Protein AF-A0A1B6D079-F1 (afdb_monomer_lite)

Sequence (112 aa):
MYYFIGPDEEYPTNCVYFLRPLVAARLFKTLVGSEKVSAQNIAINIFQKVPDERYSDVTISTELYGNYNSLEGFLKENMCWSLLLVIAFRELILLNNPKALAIVSQRSIKKV

pLDDT: mean 86.1, std 16.68, range [35.56, 97.25]

Structure (mmCIF, N/CA/C/O backbone):
data_AF-A0A1B6D079-F1
#
_entry.id   AF-A0A1B6D079-F1
#
loop_
_atom_site.group_PDB
_atom_site.id
_atom_site.type_symbol
_atom_site.label_atom_id
_atom_site.label_alt_id
_atom_site.label_comp_id
_atom_site.label_asym_id
_atom_site.label_entity_id
_atom_site.label_seq_id
_atom_site.pdbx_PDB_ins_code
_atom_site.Cartn_x
_atom_site.Cartn_y
_atom_site.Cartn_z
_atom_site.occupancy
_atom_site.B_iso_or_equiv
_atom_site.auth_seq_id
_atom_site.auth_comp_id
_atom_site.auth_asym_id
_atom_site.auth_atom_id
_atom_site.pdbx_PDB_model_num
ATOM 1 N N . MET A 1 1 ? -0.799 -15.190 -36.569 1.00 35.56 1 MET A N 1
ATOM 2 C CA . MET A 1 1 ? -0.942 -16.448 -35.810 1.00 35.56 1 MET A CA 1
ATOM 3 C C . MET A 1 1 ? -2.313 -16.389 -35.159 1.00 35.56 1 MET A C 1
ATOM 5 O O . MET A 1 1 ? -2.487 -15.613 -34.232 1.00 35.56 1 MET A O 1
ATOM 9 N N . TYR A 1 2 ? -3.308 -17.051 -35.749 1.00 37.53 2 TYR A N 1
ATOM 10 C CA . TYR A 1 2 ? -4.675 -17.078 -35.225 1.00 37.53 2 TYR A CA 1
ATOM 11 C C . TYR A 1 2 ? -4.828 -18.377 -34.438 1.00 37.53 2 TYR A C 1
ATOM 13 O O . TYR A 1 2 ? -4.636 -19.449 -35.008 1.00 37.53 2 TYR A O 1
ATOM 21 N N . TYR A 1 3 ? -5.094 -18.280 -33.138 1.00 42.12 3 TYR A N 1
ATOM 22 C CA . TYR A 1 3 ? -5.405 -19.450 -32.325 1.00 42.12 3 TYR A CA 1
ATOM 23 C C . TYR A 1 3 ? -6.866 -19.834 -32.564 1.00 42.12 3 TYR A C 1
ATOM 25 O O . TYR A 1 3 ? -7.761 -18.998 -32.448 1.00 42.12 3 TYR A O 1
ATOM 33 N N . PHE A 1 4 ? -7.082 -21.092 -32.949 1.00 46.16 4 PHE A N 1
ATOM 34 C CA . PHE A 1 4 ? -8.396 -21.723 -32.930 1.00 46.16 4 PHE A CA 1
ATOM 35 C C . PHE A 1 4 ? -8.763 -21.964 -31.468 1.00 46.16 4 PHE A C 1
ATOM 37 O O . PHE A 1 4 ? -8.052 -22.683 -30.768 1.00 46.16 4 PHE A O 1
ATOM 44 N N . ILE A 1 5 ? -9.848 -21.341 -31.029 1.00 53.38 5 ILE A N 1
ATOM 45 C CA . ILE A 1 5 ? -10.404 -21.490 -29.690 1.00 53.38 5 ILE A CA 1
ATOM 46 C C . ILE A 1 5 ? -11.589 -22.455 -29.801 1.00 53.38 5 ILE A C 1
ATOM 48 O O . ILE A 1 5 ? -12.461 -22.269 -30.654 1.00 53.38 5 ILE A O 1
ATOM 52 N N . GLY A 1 6 ? -11.572 -23.531 -29.009 1.00 48.62 6 GLY A N 1
ATOM 53 C CA . GLY A 1 6 ? -12.665 -24.504 -28.943 1.00 48.62 6 GLY A CA 1
ATOM 54 C C . GLY A 1 6 ? -13.967 -23.872 -28.423 1.00 48.62 6 GLY A C 1
ATOM 55 O O . GLY A 1 6 ? -13.929 -22.793 -27.837 1.00 48.62 6 GLY A O 1
ATOM 56 N N . PRO A 1 7 ? -15.126 -24.525 -28.614 1.00 58.38 7 PRO A N 1
ATOM 57 C CA . PRO A 1 7 ? -16.442 -23.936 -28.341 1.00 58.38 7 PRO A CA 1
ATOM 58 C C . PRO A 1 7 ? -16.747 -23.639 -26.857 1.00 58.38 7 PRO A C 1
ATOM 60 O O . PRO A 1 7 ? -17.803 -23.076 -26.585 1.00 58.38 7 PRO A O 1
ATOM 63 N N . ASP A 1 8 ? -15.834 -23.955 -25.929 1.00 59.09 8 ASP A N 1
ATOM 64 C CA . ASP A 1 8 ? -16.041 -23.878 -24.473 1.00 59.09 8 ASP A CA 1
ATOM 65 C C . ASP A 1 8 ? -15.058 -22.947 -23.725 1.00 59.09 8 ASP A C 1
ATOM 67 O O . ASP A 1 8 ? -15.032 -22.944 -22.494 1.00 59.09 8 ASP A O 1
ATOM 71 N N . GLU A 1 9 ? -14.234 -22.145 -24.410 1.00 53.94 9 GLU A N 1
ATOM 72 C CA . GLU A 1 9 ? -13.411 -21.137 -23.718 1.00 53.94 9 GLU A CA 1
ATOM 73 C C . GLU A 1 9 ? -14.219 -19.847 -23.506 1.00 53.94 9 GLU A C 1
ATOM 75 O O . GLU A 1 9 ? -14.377 -19.026 -24.413 1.00 53.94 9 GLU A O 1
ATOM 80 N N . GLU A 1 10 ? -14.725 -19.653 -22.283 1.00 61.72 10 GLU A N 1
ATOM 81 C CA . GLU A 1 10 ? -15.150 -18.336 -21.803 1.00 61.72 10 GLU A CA 1
ATOM 82 C C . GLU A 1 10 ? -14.009 -17.339 -22.045 1.00 61.72 10 GLU A C 1
ATOM 84 O O . GLU A 1 10 ? -12.910 -17.484 -21.501 1.00 61.72 10 GLU A O 1
ATOM 89 N N . TYR A 1 11 ? -14.256 -16.316 -22.870 1.00 58.78 11 TYR A N 1
ATOM 90 C CA . TYR A 1 11 ? -13.336 -15.191 -23.003 1.00 58.78 11 TYR A CA 1
ATOM 91 C C . TYR A 1 11 ? -12.968 -14.695 -21.601 1.00 58.78 11 TYR A C 1
ATOM 93 O O . TYR A 1 11 ? -13.884 -14.448 -20.813 1.00 58.78 11 TYR A O 1
ATOM 101 N N . PRO A 1 12 ? -11.678 -14.497 -21.272 1.00 60.69 12 PRO A N 1
ATOM 102 C CA . PRO A 1 12 ? -11.318 -13.914 -19.993 1.00 60.69 12 PRO A CA 1
ATOM 103 C C . PRO A 1 12 ? -11.974 -12.537 -19.902 1.00 60.69 12 PRO A C 1
ATOM 105 O O . PRO A 1 12 ? -11.606 -11.594 -20.608 1.00 60.69 12 PRO A O 1
ATOM 108 N N . THR A 1 13 ? -12.998 -12.434 -19.061 1.00 72.88 13 THR A N 1
ATOM 109 C CA . THR A 1 13 ? -13.712 -11.190 -18.822 1.00 72.88 13 THR A CA 1
ATOM 110 C C . THR A 1 13 ? -12.715 -10.233 -18.188 1.00 72.88 13 THR A C 1
ATOM 112 O O . THR A 1 13 ? -12.264 -10.443 -17.062 1.00 72.88 13 THR A O 1
ATOM 115 N N . ASN A 1 14 ? -12.302 -9.201 -18.924 1.00 74.19 14 ASN A N 1
ATOM 116 C CA . ASN A 1 14 ? -11.373 -8.208 -18.399 1.00 74.19 14 ASN A CA 1
ATOM 117 C C . ASN A 1 14 ? -11.999 -7.523 -17.174 1.00 74.19 14 ASN A C 1
ATOM 119 O O . ASN A 1 14 ? -12.956 -6.758 -17.292 1.00 74.19 14 ASN A O 1
ATOM 123 N N . CYS A 1 15 ? -11.444 -7.789 -15.994 1.00 80.88 15 CYS A N 1
ATOM 124 C CA . CYS A 1 15 ? -11.928 -7.261 -14.724 1.00 80.88 15 CYS A CA 1
ATOM 125 C C . CYS A 1 15 ? -11.223 -5.942 -14.377 1.00 80.88 15 CYS A C 1
ATOM 127 O O . CYS A 1 15 ? -10.213 -5.927 -13.672 1.00 80.88 15 CYS A O 1
ATOM 129 N N . VAL A 1 16 ? -11.754 -4.823 -14.875 1.00 86.31 16 VAL A N 1
ATOM 130 C CA . VAL A 1 16 ? -11.263 -3.478 -14.535 1.00 86.31 16 VAL A CA 1
ATOM 131 C C . VAL A 1 16 ? -12.092 -2.899 -13.392 1.00 86.31 16 VAL A C 1
ATOM 133 O O . VAL A 1 16 ? -13.300 -2.712 -13.523 1.00 86.31 16 VAL A O 1
ATOM 136 N N . TYR A 1 17 ? -11.432 -2.572 -12.279 1.00 86.94 17 TYR A N 1
ATOM 137 C CA . TYR A 1 17 ? -12.076 -1.996 -11.100 1.00 86.94 17 TYR A CA 1
ATOM 138 C C . TYR A 1 17 ? -11.574 -0.585 -10.813 1.00 86.94 17 TYR A C 1
ATOM 140 O O . TYR A 1 17 ? -10.375 -0.312 -10.844 1.00 86.94 17 TYR A O 1
ATOM 148 N N . PHE A 1 18 ? -12.503 0.296 -10.443 1.00 89.38 18 PHE A N 1
ATOM 149 C CA . PHE A 1 18 ? -12.196 1.644 -9.981 1.00 89.38 18 PHE A CA 1
ATOM 150 C C . PHE A 1 18 ? -12.450 1.745 -8.483 1.00 89.38 18 PHE A C 1
ATOM 152 O O . PHE A 1 18 ? -13.580 1.625 -8.008 1.00 89.38 18 PHE A O 1
ATOM 159 N N . LEU A 1 19 ? -11.389 2.005 -7.728 1.00 89.81 19 LEU A N 1
ATOM 160 C CA . LEU A 1 19 ? -11.515 2.356 -6.323 1.00 89.81 19 LEU A CA 1
ATOM 161 C C . LEU A 1 19 ? -11.913 3.826 -6.167 1.00 89.81 19 LEU A C 1
ATOM 163 O O . LEU A 1 19 ? -11.529 4.684 -6.964 1.00 89.81 19 LEU A O 1
ATOM 167 N N . ARG A 1 20 ? -12.670 4.132 -5.103 1.00 89.88 20 ARG A N 1
ATOM 168 C CA . ARG A 1 20 ? -13.060 5.515 -4.796 1.00 89.88 20 ARG A CA 1
ATOM 169 C C . ARG A 1 20 ? -11.820 6.412 -4.675 1.00 89.88 20 ARG A C 1
ATOM 171 O O . ARG A 1 20 ? -10.825 5.988 -4.075 1.00 89.88 20 ARG A O 1
ATOM 178 N N . PRO A 1 21 ? -11.890 7.674 -5.141 1.00 88.12 21 PRO A N 1
ATOM 179 C CA . PRO A 1 21 ? -10.789 8.614 -4.990 1.00 88.12 21 PRO A CA 1
ATOM 180 C C . PRO A 1 21 ? -10.314 8.705 -3.538 1.00 88.12 21 PRO A C 1
ATOM 182 O O . PRO A 1 21 ? -11.122 8.727 -2.604 1.00 88.12 21 PRO A O 1
ATOM 185 N N . LEU A 1 22 ? -8.993 8.773 -3.359 1.00 92.44 22 LEU A N 1
ATOM 186 C CA . LEU A 1 22 ? -8.320 8.927 -2.064 1.00 92.44 22 LEU A CA 1
ATOM 187 C C . LEU A 1 22 ? -8.543 7.776 -1.067 1.00 92.44 22 LEU A C 1
ATOM 189 O O . LEU A 1 22 ? -8.120 7.903 0.078 1.00 92.44 22 LEU A O 1
ATOM 193 N N . VAL A 1 23 ? -9.170 6.653 -1.446 1.00 94.69 23 VAL A N 1
ATOM 194 C CA . VAL A 1 23 ? -9.436 5.565 -0.486 1.00 94.69 23 VAL A CA 1
ATOM 195 C C . VAL A 1 23 ? -8.149 4.976 0.089 1.00 94.69 23 VAL A C 1
ATOM 197 O O . VAL A 1 23 ? -8.050 4.822 1.303 1.00 94.69 23 VAL A O 1
ATOM 200 N N . ALA A 1 24 ? -7.133 4.756 -0.752 1.00 96.12 24 ALA A N 1
ATOM 201 C CA . ALA A 1 24 ? -5.816 4.319 -0.299 1.00 96.12 24 ALA A CA 1
ATOM 202 C C . ALA A 1 24 ? -5.190 5.370 0.631 1.00 96.12 24 ALA A C 1
ATOM 204 O O . ALA A 1 24 ? -4.727 5.038 1.716 1.00 96.12 24 ALA A O 1
ATOM 205 N N . ALA A 1 25 ? -5.274 6.655 0.270 1.00 96.25 25 ALA A N 1
ATOM 206 C CA . ALA A 1 25 ? -4.744 7.733 1.104 1.00 96.25 25 ALA A CA 1
ATOM 207 C C . ALA A 1 25 ? -5.409 7.782 2.492 1.00 96.25 25 ALA A C 1
ATOM 209 O O . ALA A 1 25 ? -4.741 7.971 3.503 1.00 96.25 25 ALA A O 1
ATOM 210 N N . ARG A 1 26 ? -6.727 7.561 2.558 1.00 95.12 26 ARG A N 1
ATOM 211 C CA . ARG A 1 26 ? -7.474 7.491 3.822 1.00 95.12 26 ARG A CA 1
ATOM 212 C C . ARG A 1 26 ? -7.086 6.274 4.646 1.00 95.12 26 ARG A C 1
ATOM 214 O O . ARG A 1 26 ? -6.798 6.430 5.828 1.00 95.12 26 ARG A O 1
ATOM 221 N N . LEU A 1 27 ? -7.040 5.093 4.026 1.00 96.44 27 LEU A N 1
ATOM 222 C CA . LEU A 1 27 ? -6.639 3.858 4.700 1.00 96.44 27 LEU A CA 1
ATOM 223 C C . LEU A 1 27 ? -5.261 4.032 5.346 1.00 96.44 27 LEU A C 1
ATOM 225 O O . LEU A 1 27 ? -5.092 3.791 6.539 1.00 96.44 27 LEU A O 1
ATOM 229 N N . PHE A 1 28 ? -4.299 4.552 4.586 1.00 96.62 28 PHE A N 1
ATOM 230 C CA . PHE A 1 28 ? -2.929 4.732 5.050 1.00 96.62 28 PHE A CA 1
ATOM 231 C C . PHE A 1 28 ? -2.671 6.044 5.803 1.00 96.62 28 PHE A C 1
ATOM 233 O O . PHE A 1 28 ? -1.536 6.294 6.209 1.00 96.62 28 PHE A O 1
ATOM 240 N N . LYS A 1 29 ? -3.713 6.836 6.084 1.00 94.56 29 LYS A N 1
ATOM 241 C CA . LYS A 1 29 ? -3.625 8.116 6.808 1.00 94.56 29 LYS A CA 1
ATOM 242 C C . LYS A 1 29 ? -2.606 9.092 6.189 1.00 94.56 29 LYS A C 1
ATOM 244 O O . LYS A 1 29 ? -1.946 9.838 6.901 1.00 94.56 29 LYS A O 1
ATOM 249 N N . THR A 1 30 ? -2.506 9.105 4.859 1.00 95.38 30 THR A N 1
ATOM 250 C CA . THR A 1 30 ? -1.664 10.023 4.064 1.00 95.38 30 THR A CA 1
ATOM 251 C C . THR A 1 30 ? -2.460 11.150 3.419 1.00 95.38 30 THR A C 1
ATOM 253 O O . THR A 1 30 ? -2.057 11.713 2.402 1.00 95.38 30 THR A O 1
ATOM 256 N N . LEU A 1 31 ? -3.615 11.475 3.991 1.00 93.56 31 LEU A N 1
ATOM 257 C CA . LEU A 1 31 ? -4.443 12.578 3.535 1.00 93.56 31 LEU A CA 1
ATOM 258 C C . LEU A 1 31 ? -4.376 13.721 4.552 1.00 93.56 31 LEU A C 1
ATOM 260 O O . LEU A 1 31 ? -4.760 13.538 5.706 1.00 93.56 31 LEU A O 1
ATOM 264 N N . VAL A 1 32 ? -3.915 14.892 4.116 1.00 91.50 32 VAL A N 1
ATOM 265 C CA . VAL A 1 32 ? -3.899 16.129 4.908 1.00 91.50 32 VAL A CA 1
ATOM 266 C C . VAL A 1 32 ? -4.843 17.121 4.236 1.00 91.50 32 VAL A C 1
ATOM 268 O O . VAL A 1 32 ? -4.555 17.652 3.167 1.00 91.50 32 VAL A O 1
ATOM 271 N N . GLY A 1 33 ? -6.019 17.332 4.833 1.00 89.31 33 GLY A N 1
ATOM 272 C CA . GLY A 1 33 ? -7.100 18.067 4.173 1.00 89.31 33 GLY A CA 1
ATOM 273 C C . GLY A 1 33 ? -7.578 17.331 2.917 1.00 89.31 33 GLY A C 1
ATOM 274 O O . GLY A 1 33 ? -8.122 16.229 3.010 1.00 89.31 33 GLY A O 1
ATOM 275 N N . SER A 1 34 ? -7.377 17.941 1.748 1.00 87.75 34 SER A N 1
ATOM 276 C CA . SER A 1 34 ? -7.629 17.341 0.430 1.00 87.75 34 SER A CA 1
ATOM 277 C C . SER A 1 34 ? -6.378 16.771 -0.242 1.00 87.75 34 SER A C 1
ATOM 279 O O . SER A 1 34 ? -6.501 16.126 -1.283 1.00 87.75 34 SER A O 1
ATOM 281 N N . GLU A 1 35 ? -5.198 16.976 0.344 1.00 91.69 35 GLU A N 1
ATOM 282 C CA . GLU A 1 35 ? -3.919 16.693 -0.300 1.00 91.69 35 GLU A CA 1
ATOM 283 C C . GLU A 1 35 ? -3.352 15.338 0.108 1.00 91.69 35 GLU A C 1
ATOM 285 O O . GLU A 1 35 ? -3.387 14.939 1.276 1.00 91.69 35 GLU A O 1
ATOM 290 N N . LYS A 1 36 ? -2.794 14.633 -0.879 1.00 94.06 36 LYS A N 1
ATOM 291 C CA . LYS A 1 36 ? -2.022 13.411 -0.656 1.00 94.06 36 LYS A CA 1
ATOM 292 C C . LYS A 1 36 ? -0.598 13.792 -0.260 1.00 94.06 36 LYS A C 1
ATOM 294 O O . LYS A 1 36 ? 0.072 14.497 -1.009 1.00 94.06 36 LYS A O 1
ATOM 299 N N . VAL A 1 37 ? -0.119 13.283 0.869 1.00 94.81 37 VAL A N 1
ATOM 300 C CA . VAL A 1 37 ? 1.308 13.353 1.221 1.00 94.81 37 VAL A CA 1
ATOM 301 C C . VAL A 1 37 ? 2.045 12.110 0.729 1.00 94.81 37 VAL A C 1
ATOM 303 O O . VAL A 1 37 ? 1.409 11.119 0.377 1.00 94.81 37 VAL A O 1
ATOM 306 N N . SER A 1 38 ? 3.379 12.154 0.703 1.00 95.75 38 SER A N 1
ATOM 307 C CA . SER A 1 38 ? 4.187 11.060 0.154 1.00 95.75 38 SER A CA 1
ATOM 308 C C . SER A 1 38 ? 3.858 9.696 0.777 1.00 95.75 38 SER A C 1
ATOM 310 O O . SER A 1 38 ? 3.717 9.555 1.994 1.00 95.75 38 SER A O 1
ATOM 312 N N . ALA A 1 39 ? 3.773 8.679 -0.078 1.00 96.88 39 ALA A N 1
ATOM 313 C CA . ALA A 1 39 ? 3.538 7.287 0.288 1.00 96.88 39 ALA A CA 1
ATOM 314 C C . ALA A 1 39 ? 4.833 6.512 0.605 1.00 96.88 39 ALA A C 1
ATOM 316 O O . ALA A 1 39 ? 4.760 5.375 1.076 1.00 96.88 39 ALA A O 1
ATOM 317 N N . GLN A 1 40 ? 6.012 7.106 0.379 1.00 96.25 40 GLN A N 1
ATOM 318 C CA . GLN A 1 40 ? 7.301 6.409 0.481 1.00 96.25 40 GLN A CA 1
ATOM 319 C C . GLN A 1 40 ? 7.567 5.831 1.868 1.00 96.25 40 GLN A C 1
ATOM 321 O O . GLN A 1 40 ? 7.973 4.677 1.973 1.00 96.25 40 GLN A O 1
ATOM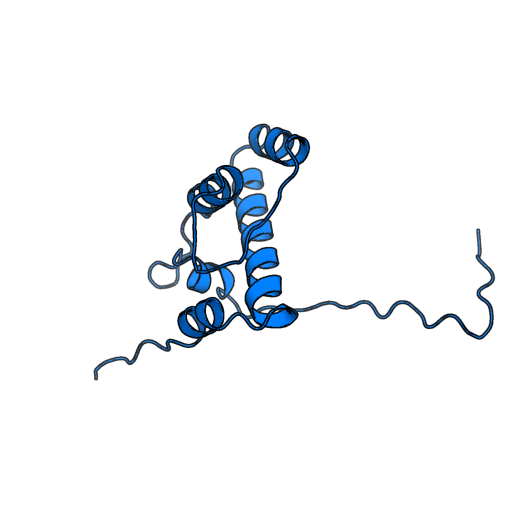 326 N N . ASN A 1 41 ? 7.272 6.578 2.936 1.00 95.25 41 ASN A N 1
ATOM 327 C CA . ASN A 1 41 ? 7.486 6.090 4.303 1.00 95.25 41 ASN A CA 1
ATOM 328 C C . ASN A 1 41 ? 6.665 4.827 4.599 1.00 95.25 41 ASN A C 1
ATOM 330 O O . ASN A 1 41 ? 7.137 3.922 5.280 1.00 95.25 41 ASN A O 1
ATOM 334 N N . ILE A 1 42 ? 5.449 4.732 4.059 1.00 96.25 42 ILE A N 1
ATOM 335 C CA . ILE A 1 42 ? 4.601 3.552 4.257 1.00 96.25 42 ILE A CA 1
ATOM 336 C C . ILE A 1 42 ? 5.096 2.388 3.411 1.00 96.25 42 ILE A C 1
ATOM 338 O O . ILE A 1 42 ? 5.136 1.269 3.907 1.00 96.25 42 ILE A O 1
ATOM 342 N N . ALA A 1 43 ? 5.512 2.640 2.168 1.00 94.88 43 ALA A N 1
ATOM 343 C CA . ALA A 1 43 ? 6.121 1.606 1.338 1.00 94.88 43 ALA A CA 1
ATOM 344 C C . ALA A 1 43 ? 7.377 1.026 2.011 1.00 94.88 43 ALA A C 1
ATOM 346 O O . ALA A 1 43 ? 7.505 -0.190 2.112 1.00 94.88 43 ALA A O 1
ATOM 347 N N . ILE A 1 44 ? 8.249 1.879 2.561 1.00 94.06 44 ILE A N 1
ATOM 348 C CA . ILE A 1 44 ? 9.426 1.464 3.341 1.00 94.06 44 ILE A CA 1
ATOM 349 C C . ILE A 1 44 ? 9.018 0.605 4.540 1.00 94.06 44 ILE A C 1
ATOM 351 O O . ILE A 1 44 ? 9.579 -0.473 4.718 1.00 94.06 44 ILE A O 1
ATOM 355 N N . ASN A 1 45 ? 8.007 1.022 5.303 1.00 94.94 45 ASN A N 1
ATOM 356 C CA . ASN A 1 45 ? 7.494 0.239 6.427 1.00 94.94 45 ASN A CA 1
ATOM 357 C C . ASN A 1 45 ? 6.976 -1.142 5.994 1.00 94.94 45 ASN A C 1
ATOM 359 O O . ASN A 1 45 ? 7.238 -2.125 6.682 1.00 94.94 45 ASN A O 1
ATOM 363 N N . ILE A 1 46 ? 6.299 -1.235 4.843 1.00 94.94 46 ILE A N 1
ATOM 364 C CA . ILE A 1 46 ? 5.853 -2.512 4.266 1.00 94.94 46 ILE A CA 1
ATOM 365 C C . ILE A 1 46 ? 7.064 -3.387 3.913 1.00 94.94 46 ILE A C 1
ATOM 367 O O . ILE A 1 46 ? 7.113 -4.550 4.308 1.00 94.94 46 ILE A O 1
ATOM 371 N N . PHE A 1 47 ? 8.072 -2.839 3.223 1.00 92.06 47 PHE A N 1
ATOM 372 C CA . PHE A 1 47 ? 9.292 -3.582 2.874 1.00 92.06 47 PHE A CA 1
ATOM 373 C C . PHE A 1 47 ? 10.047 -4.077 4.115 1.00 92.06 47 PHE A C 1
ATOM 375 O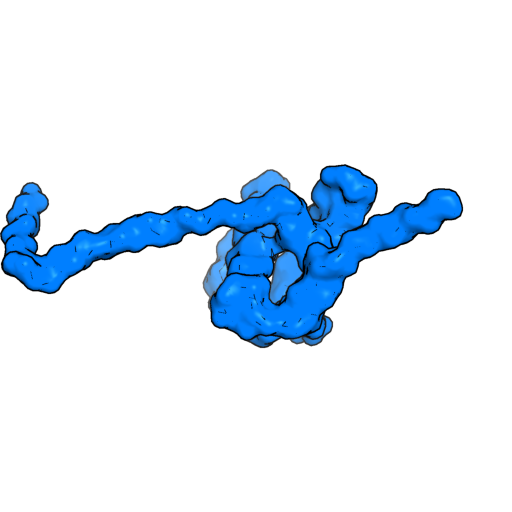 O . PHE A 1 47 ? 10.583 -5.182 4.121 1.00 92.06 47 PHE A O 1
ATOM 382 N N . GLN A 1 48 ? 10.060 -3.273 5.178 1.00 91.56 48 GLN A N 1
ATOM 383 C CA . GLN A 1 48 ? 10.689 -3.590 6.460 1.00 91.56 48 GLN A CA 1
ATOM 384 C C . GLN A 1 48 ? 9.811 -4.457 7.375 1.00 91.56 48 GLN A C 1
ATOM 386 O O . GLN A 1 48 ? 10.232 -4.775 8.486 1.00 91.56 48 GLN A O 1
ATOM 391 N N . LYS A 1 49 ? 8.610 -4.850 6.925 1.00 92.31 49 LYS A N 1
ATOM 392 C CA . LYS A 1 49 ? 7.633 -5.634 7.695 1.00 92.31 49 LYS A CA 1
ATOM 393 C C . LYS A 1 49 ? 7.296 -5.014 9.053 1.00 92.31 49 LYS A C 1
ATOM 395 O O . LYS A 1 49 ? 7.109 -5.719 10.045 1.00 92.31 49 LYS A O 1
ATOM 400 N N . VAL A 1 50 ? 7.220 -3.685 9.103 1.00 94.06 50 VAL A N 1
ATOM 401 C CA . VAL A 1 50 ? 6.743 -2.973 10.288 1.00 94.06 50 VAL A CA 1
ATOM 402 C C . VAL A 1 50 ? 5.273 -3.354 10.501 1.00 94.06 50 VAL A C 1
ATOM 404 O O . VAL A 1 50 ? 4.474 -3.160 9.582 1.00 94.06 50 VAL A O 1
ATOM 407 N N . PRO A 1 51 ? 4.897 -3.886 11.680 1.00 92.44 51 PRO A N 1
ATOM 408 C CA . PRO A 1 51 ? 3.529 -4.314 11.933 1.00 92.44 51 PRO A CA 1
ATOM 409 C C . PRO A 1 51 ? 2.528 -3.178 11.736 1.00 92.44 51 PRO A C 1
ATOM 411 O O . PRO A 1 51 ? 2.700 -2.075 12.259 1.00 92.44 51 PRO A O 1
ATOM 414 N N . ASP A 1 52 ? 1.453 -3.471 11.015 1.00 93.88 52 ASP A N 1
ATOM 415 C CA . ASP A 1 52 ? 0.395 -2.520 10.729 1.00 93.88 52 ASP A CA 1
ATOM 416 C C . ASP A 1 52 ? -0.943 -3.248 10.705 1.00 93.88 52 ASP A C 1
ATOM 418 O O . ASP A 1 52 ? -1.110 -4.266 10.044 1.00 93.88 52 ASP A O 1
ATOM 422 N N . GLU A 1 53 ? -1.916 -2.739 11.444 1.00 92.75 53 GLU A N 1
ATOM 423 C CA . GLU A 1 53 ? -3.221 -3.381 11.549 1.00 92.75 53 GLU A CA 1
ATOM 424 C C . GLU A 1 53 ? -4.159 -3.087 10.371 1.00 92.75 53 GLU A C 1
ATOM 426 O O . GLU A 1 53 ? -5.248 -3.660 10.283 1.00 92.75 53 GLU A O 1
ATOM 431 N N . ARG A 1 54 ? -3.758 -2.174 9.482 1.00 94.50 54 ARG A N 1
ATOM 432 C CA . ARG A 1 54 ? -4.537 -1.749 8.313 1.00 94.50 54 ARG A CA 1
ATOM 433 C C . ARG A 1 54 ? -4.529 -2.773 7.191 1.00 94.50 54 ARG A C 1
ATOM 435 O O . ARG A 1 54 ? -5.403 -2.709 6.331 1.00 94.50 54 ARG A O 1
ATOM 442 N N . TYR A 1 55 ? -3.544 -3.663 7.176 1.00 95.56 55 TYR A N 1
ATOM 443 C CA . TYR A 1 55 ? -3.387 -4.683 6.152 1.00 95.56 55 TYR A CA 1
ATOM 444 C C . TYR A 1 55 ? -2.823 -5.972 6.749 1.00 95.56 55 TYR A C 1
ATOM 446 O O . TYR A 1 55 ? -2.124 -5.947 7.757 1.00 95.56 55 TYR A O 1
ATOM 454 N N . SER A 1 56 ? -3.159 -7.116 6.159 1.00 93.06 56 SER A N 1
ATOM 455 C CA . SER A 1 56 ? -2.537 -8.390 6.532 1.00 93.06 56 SER A CA 1
ATOM 456 C C . SER A 1 56 ? -1.126 -8.486 5.949 1.00 93.06 56 SER A C 1
ATOM 458 O O . SER A 1 56 ? -0.849 -7.809 4.968 1.00 93.06 56 SER A O 1
ATOM 460 N N . ASP A 1 57 ? -0.290 -9.402 6.440 1.00 90.69 57 ASP A N 1
ATOM 461 C CA . ASP A 1 57 ? 1.097 -9.559 5.974 1.00 90.69 57 ASP A CA 1
ATOM 462 C C . ASP A 1 57 ? 1.241 -9.572 4.43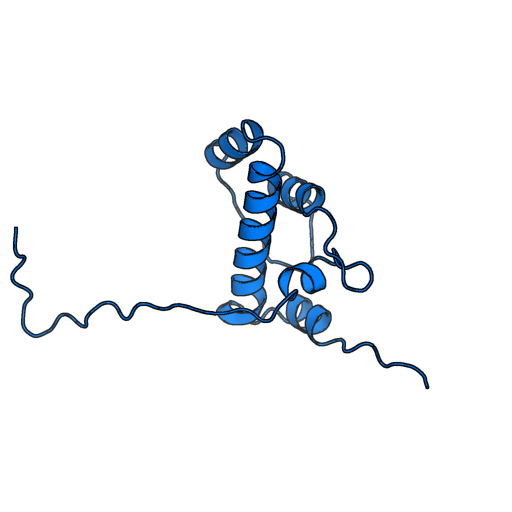5 1.00 90.69 57 ASP A C 1
ATOM 464 O O . ASP A 1 57 ? 0.502 -10.259 3.720 1.00 90.69 57 ASP A O 1
ATOM 468 N N . VAL A 1 58 ? 2.194 -8.780 3.934 1.00 90.62 58 VAL A N 1
ATOM 469 C CA . VAL A 1 58 ? 2.500 -8.624 2.507 1.00 90.62 58 VAL A CA 1
ATOM 470 C C . VAL A 1 58 ? 3.945 -9.038 2.297 1.00 90.62 58 VAL A C 1
ATOM 472 O O . VAL A 1 58 ? 4.870 -8.435 2.835 1.00 90.62 58 VAL A O 1
ATOM 475 N N . THR A 1 59 ? 4.151 -10.057 1.470 1.00 90.06 59 THR A N 1
ATOM 476 C CA . THR A 1 59 ? 5.496 -10.473 1.072 1.00 90.06 59 THR A CA 1
ATOM 477 C C . THR A 1 59 ? 5.853 -9.825 -0.255 1.00 90.06 59 THR A C 1
ATOM 479 O O . THR A 1 59 ? 5.135 -9.982 -1.241 1.00 90.06 59 THR A O 1
ATOM 482 N N . ILE A 1 60 ? 6.977 -9.114 -0.282 1.00 89.25 60 ILE A N 1
ATOM 483 C CA . ILE A 1 60 ? 7.550 -8.534 -1.497 1.00 89.25 60 ILE A CA 1
ATOM 484 C C . ILE A 1 60 ? 8.914 -9.178 -1.719 1.00 89.25 60 ILE A C 1
ATOM 486 O O . ILE A 1 60 ? 9.688 -9.330 -0.774 1.00 89.25 60 ILE A O 1
ATOM 490 N N . SER A 1 61 ? 9.198 -9.593 -2.954 1.00 92.38 61 SER A N 1
ATOM 491 C CA . SER A 1 61 ? 10.485 -10.204 -3.277 1.00 92.38 61 SER A CA 1
ATOM 492 C C . SER A 1 61 ? 11.622 -9.191 -3.131 1.00 92.38 61 SER A C 1
ATOM 494 O O . SER A 1 61 ? 11.473 -8.001 -3.422 1.00 92.38 61 SER A O 1
ATOM 496 N N . THR A 1 62 ? 12.793 -9.672 -2.714 1.00 90.19 62 THR A N 1
ATOM 497 C CA . THR A 1 62 ? 13.998 -8.843 -2.571 1.00 90.19 62 THR A CA 1
ATOM 498 C C . THR A 1 62 ? 14.397 -8.179 -3.890 1.00 90.19 62 THR A C 1
ATOM 500 O O . THR A 1 62 ? 14.875 -7.050 -3.888 1.00 90.19 62 THR A O 1
ATOM 503 N N . GLU A 1 63 ? 14.149 -8.846 -5.018 1.00 94.12 63 GLU A N 1
ATOM 504 C CA . GLU A 1 63 ? 14.383 -8.302 -6.358 1.00 94.12 63 GLU A CA 1
ATOM 505 C C . GLU A 1 63 ? 13.529 -7.055 -6.626 1.00 94.12 63 GLU A C 1
ATOM 507 O O . GLU A 1 63 ? 14.055 -6.018 -7.025 1.00 94.12 63 GLU A O 1
ATOM 512 N 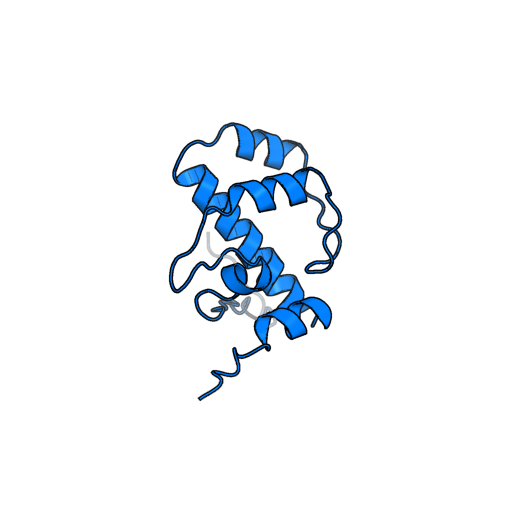N . LEU A 1 64 ? 12.224 -7.112 -6.335 1.00 91.38 64 LEU A N 1
ATOM 513 C CA . LEU A 1 64 ? 11.330 -5.964 -6.509 1.00 91.38 64 LEU A CA 1
ATOM 514 C C . LEU A 1 64 ? 11.706 -4.806 -5.582 1.00 91.38 64 LEU A C 1
ATOM 516 O O . LEU A 1 64 ? 11.588 -3.646 -5.976 1.00 91.38 64 LEU A O 1
ATOM 520 N N . TYR A 1 65 ? 12.198 -5.106 -4.377 1.00 91.44 65 TYR A N 1
ATOM 521 C CA . TYR A 1 65 ? 12.726 -4.081 -3.481 1.00 91.44 65 TYR A CA 1
ATOM 522 C C . TYR A 1 65 ? 14.027 -3.456 -4.012 1.00 91.44 65 TYR A C 1
ATOM 524 O O . TYR A 1 65 ? 14.203 -2.239 -3.940 1.00 91.44 65 TYR A O 1
ATOM 532 N N . GLY A 1 66 ? 14.909 -4.256 -4.617 1.00 92.56 66 GLY A N 1
ATOM 533 C CA . GLY A 1 66 ? 16.083 -3.764 -5.341 1.00 92.56 66 GLY A CA 1
ATOM 534 C C . GLY A 1 66 ? 15.703 -2.823 -6.487 1.00 92.56 66 GLY A C 1
ATOM 535 O O . GLY A 1 66 ? 16.227 -1.712 -6.564 1.00 92.56 66 GLY A O 1
ATOM 536 N N . ASN A 1 67 ? 14.724 -3.216 -7.307 1.00 92.19 67 ASN A N 1
ATOM 537 C CA . ASN A 1 67 ? 14.199 -2.389 -8.398 1.00 92.19 67 ASN A CA 1
ATOM 538 C C . ASN A 1 67 ? 13.558 -1.096 -7.883 1.00 92.19 67 ASN A C 1
ATOM 540 O O . ASN A 1 67 ? 13.750 -0.036 -8.460 1.00 92.19 67 ASN A O 1
ATOM 544 N N . TYR A 1 68 ? 12.830 -1.147 -6.768 1.00 93.94 68 TYR A N 1
ATOM 545 C CA . TYR A 1 68 ? 12.297 0.055 -6.127 1.00 93.94 68 TYR A CA 1
ATOM 546 C C . TYR A 1 68 ? 13.408 1.030 -5.699 1.00 93.94 68 TYR A C 1
ATOM 548 O O . TYR A 1 68 ? 13.259 2.248 -5.825 1.00 93.94 68 TYR A O 1
ATOM 556 N N . ASN A 1 69 ? 14.534 0.513 -5.201 1.00 93.62 69 ASN A N 1
ATOM 557 C CA . ASN A 1 69 ? 15.644 1.342 -4.742 1.00 93.62 69 ASN A CA 1
ATOM 558 C C . ASN A 1 69 ? 16.399 2.036 -5.881 1.00 93.62 69 ASN A C 1
ATOM 560 O O . ASN A 1 69 ? 16.949 3.106 -5.633 1.00 93.62 69 ASN A O 1
ATOM 564 N N . SER A 1 70 ? 16.379 1.488 -7.101 1.00 95.31 70 SER A N 1
ATOM 565 C CA . SER A 1 70 ? 16.969 2.133 -8.282 1.00 95.31 70 SER A CA 1
ATOM 566 C C . SER A 1 70 ? 16.087 3.224 -8.901 1.00 95.31 70 SER A C 1
ATOM 568 O O . SER A 1 70 ? 16.558 3.977 -9.750 1.00 95.31 70 SER A O 1
ATOM 570 N N . LEU A 1 71 ? 14.822 3.343 -8.479 1.00 94.75 71 LEU A N 1
ATOM 571 C CA . LEU A 1 71 ? 13.932 4.420 -8.912 1.00 94.75 71 LEU A CA 1
ATOM 572 C C . LEU A 1 71 ? 14.165 5.706 -8.113 1.00 94.75 71 LEU A C 1
ATOM 574 O O . LEU A 1 71 ? 14.421 5.681 -6.904 1.00 94.75 71 LEU A O 1
ATOM 578 N N . GLU A 1 72 ? 13.938 6.840 -8.779 1.00 94.44 72 GLU A N 1
ATOM 579 C CA . GLU A 1 72 ? 14.040 8.180 -8.199 1.00 94.44 72 GLU A CA 1
ATOM 580 C C . GLU A 1 72 ? 12.796 9.040 -8.473 1.00 94.44 72 GLU A C 1
ATOM 582 O O . GLU A 1 72 ? 11.998 8.783 -9.383 1.00 94.44 72 GLU A O 1
ATOM 587 N N . GLY A 1 73 ? 12.631 10.080 -7.648 1.00 93.38 73 GLY A N 1
ATOM 588 C CA . GLY A 1 73 ? 11.635 11.134 -7.825 1.00 93.38 73 GLY A CA 1
ATOM 589 C C . GLY A 1 73 ? 10.203 10.624 -8.007 1.00 93.38 73 GLY A C 1
ATOM 590 O O . GLY A 1 73 ? 9.688 9.831 -7.216 1.00 93.38 73 GLY A O 1
ATOM 591 N N . PHE A 1 74 ? 9.551 11.103 -9.067 1.00 94.62 74 PHE A N 1
ATOM 592 C CA . PHE A 1 74 ? 8.149 10.811 -9.360 1.00 94.62 74 PHE A CA 1
ATOM 593 C C . PHE A 1 74 ? 7.874 9.319 -9.580 1.00 94.62 74 PHE A C 1
ATOM 595 O O . PHE A 1 74 ? 6.853 8.822 -9.114 1.00 94.62 74 PHE A O 1
ATOM 602 N N . LEU A 1 75 ? 8.771 8.586 -10.250 1.00 95.81 75 LEU A N 1
ATOM 603 C CA . LEU A 1 75 ? 8.563 7.159 -10.529 1.00 95.81 75 LEU A CA 1
ATOM 604 C C . LEU A 1 75 ? 8.502 6.345 -9.236 1.00 95.81 75 LEU A C 1
ATOM 606 O O . LEU A 1 75 ? 7.630 5.488 -9.081 1.00 95.81 75 LEU A O 1
ATOM 610 N N . LYS A 1 76 ? 9.383 6.668 -8.285 1.00 96.50 76 LYS A N 1
ATOM 611 C CA . LYS A 1 76 ? 9.412 6.032 -6.967 1.00 96.50 76 LYS A CA 1
ATOM 612 C C . LYS A 1 76 ? 8.120 6.286 -6.193 1.00 96.50 76 LYS A C 1
ATOM 614 O O . LYS A 1 76 ? 7.522 5.356 -5.653 1.00 96.50 76 LYS A O 1
ATOM 619 N N . GLU A 1 77 ? 7.647 7.530 -6.195 1.00 96.56 77 GLU A N 1
ATOM 620 C CA . GLU A 1 77 ? 6.385 7.914 -5.557 1.00 96.56 77 GLU A CA 1
ATOM 621 C C . GLU A 1 77 ? 5.181 7.208 -6.205 1.00 96.56 77 GLU A C 1
ATOM 623 O O . GLU A 1 77 ? 4.311 6.682 -5.510 1.00 96.56 77 GLU A O 1
ATOM 628 N N . ASN A 1 78 ? 5.147 7.129 -7.536 1.00 95.94 78 ASN A N 1
ATOM 629 C CA . ASN A 1 78 ? 4.055 6.499 -8.278 1.00 95.94 78 ASN A CA 1
ATOM 630 C C . ASN A 1 78 ? 3.990 4.980 -8.021 1.00 95.94 78 ASN A C 1
ATOM 632 O O . ASN A 1 78 ? 2.906 4.407 -7.877 1.00 95.94 78 ASN A O 1
ATOM 636 N N . MET A 1 79 ? 5.150 4.330 -7.873 1.00 96.00 79 MET A N 1
ATOM 637 C CA . MET A 1 79 ? 5.238 2.928 -7.460 1.00 96.00 79 MET A CA 1
ATOM 638 C C . MET A 1 79 ? 4.699 2.722 -6.038 1.00 96.00 79 MET A C 1
ATOM 640 O O . MET A 1 79 ? 3.936 1.782 -5.808 1.00 96.00 79 MET A O 1
ATOM 644 N N . CYS A 1 80 ? 5.015 3.628 -5.104 1.00 96.88 80 CYS A N 1
ATOM 645 C CA . CYS A 1 80 ? 4.462 3.582 -3.748 1.00 96.88 80 CYS A CA 1
ATOM 646 C C . CYS A 1 80 ? 2.934 3.669 -3.774 1.00 96.88 80 CYS A C 1
ATOM 648 O O . CYS A 1 80 ? 2.258 2.830 -3.183 1.00 96.88 80 CYS A O 1
ATOM 650 N N . TRP A 1 81 ? 2.372 4.635 -4.503 1.00 96.88 81 TRP A N 1
ATOM 651 C CA . TRP A 1 81 ? 0.918 4.763 -4.624 1.00 96.88 81 TRP A CA 1
ATOM 652 C C . TRP A 1 81 ? 0.260 3.556 -5.281 1.00 96.88 81 TRP A C 1
ATOM 654 O O . TRP A 1 81 ? -0.822 3.158 -4.851 1.00 96.88 81 TRP A O 1
ATOM 664 N N . SER A 1 82 ? 0.915 2.953 -6.272 1.00 95.56 82 SER A N 1
ATOM 665 C CA . SER A 1 82 ? 0.435 1.728 -6.915 1.00 95.56 82 SER A CA 1
ATOM 666 C C . SER A 1 82 ? 0.383 0.565 -5.920 1.00 95.56 82 SER A C 1
ATOM 668 O O . SER A 1 82 ? -0.638 -0.115 -5.828 1.00 95.56 82 SER A O 1
ATOM 670 N N . LE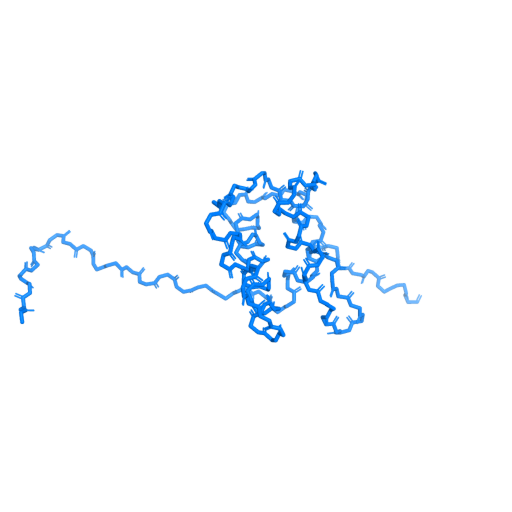U A 1 83 ? 1.426 0.391 -5.102 1.00 96.19 83 LEU A N 1
ATOM 671 C CA . LEU A 1 83 ? 1.450 -0.606 -4.029 1.00 96.19 83 LEU A CA 1
ATOM 672 C C . LEU A 1 83 ? 0.323 -0.370 -3.014 1.00 96.19 83 LEU A C 1
ATOM 674 O O . LEU A 1 83 ? -0.439 -1.289 -2.711 1.00 96.19 83 LEU A O 1
ATOM 678 N N . LEU A 1 84 ? 0.169 0.866 -2.526 1.00 97.06 84 LEU A N 1
ATOM 679 C CA . LEU A 1 84 ? -0.889 1.200 -1.569 1.00 97.06 84 LEU A CA 1
ATOM 680 C C . LEU A 1 84 ? -2.287 0.981 -2.159 1.00 97.06 84 LEU A C 1
ATOM 682 O O . LEU A 1 84 ? -3.193 0.553 -1.446 1.00 97.06 84 LEU A O 1
ATOM 686 N N . LEU A 1 85 ? -2.481 1.244 -3.452 1.00 96.94 85 LEU A N 1
ATOM 687 C CA . LEU A 1 85 ? -3.753 1.002 -4.128 1.00 96.94 85 LEU A CA 1
ATOM 688 C C . LEU A 1 85 ? -4.088 -0.493 -4.185 1.00 96.94 85 LEU A C 1
ATOM 690 O O . LEU A 1 85 ? -5.221 -0.869 -3.888 1.00 96.94 85 LEU A O 1
ATOM 694 N N . VAL A 1 86 ? -3.108 -1.337 -4.516 1.00 96.00 86 VAL A N 1
ATOM 695 C CA . VAL A 1 86 ? -3.279 -2.798 -4.565 1.00 96.00 86 VAL A CA 1
ATOM 696 C C . VAL A 1 86 ? -3.577 -3.361 -3.179 1.00 96.00 86 VAL A C 1
ATOM 698 O O . VAL A 1 86 ? -4.505 -4.157 -3.033 1.00 96.00 86 VAL A O 1
ATOM 701 N N . ILE A 1 87 ? -2.856 -2.916 -2.147 1.00 97.06 87 ILE A N 1
ATOM 702 C CA . ILE A 1 87 ? -3.127 -3.344 -0.769 1.00 97.06 87 ILE A CA 1
ATOM 703 C C . ILE A 1 87 ? -4.524 -2.886 -0.344 1.00 97.06 87 ILE A C 1
ATOM 705 O O . ILE A 1 87 ? -5.296 -3.690 0.167 1.00 97.06 87 ILE A O 1
ATOM 709 N N . ALA A 1 88 ? -4.906 -1.635 -0.621 1.00 97.25 88 ALA A N 1
ATOM 710 C CA . ALA A 1 88 ? -6.247 -1.150 -0.309 1.00 97.25 88 ALA A CA 1
ATOM 711 C C . ALA A 1 88 ? -7.338 -1.969 -1.017 1.00 97.25 88 ALA A C 1
ATOM 713 O O . ALA A 1 88 ? -8.341 -2.306 -0.394 1.00 97.25 88 ALA A O 1
ATOM 714 N N . PHE A 1 89 ? -7.147 -2.326 -2.290 1.00 96.50 89 PHE A N 1
ATOM 715 C CA . PHE A 1 89 ? -8.074 -3.202 -3.007 1.00 96.50 89 PHE A CA 1
ATOM 716 C C . PHE A 1 89 ? -8.178 -4.574 -2.336 1.00 96.50 89 PHE A C 1
ATOM 718 O O . PHE A 1 89 ? -9.277 -5.040 -2.040 1.00 96.50 89 PHE A O 1
ATOM 725 N N . ARG A 1 90 ? -7.034 -5.202 -2.048 1.00 96.56 90 ARG A N 1
ATOM 726 C CA . ARG A 1 90 ? -6.978 -6.520 -1.417 1.00 96.56 90 ARG A CA 1
ATOM 727 C C . ARG A 1 90 ? -7.682 -6.524 -0.062 1.00 96.56 90 ARG A C 1
ATOM 729 O O . ARG A 1 90 ? -8.523 -7.380 0.178 1.00 96.56 90 ARG A O 1
ATOM 736 N N . GLU A 1 91 ? -7.384 -5.559 0.797 1.00 97.06 91 GLU A N 1
ATOM 737 C CA . GLU A 1 91 ? -7.950 -5.498 2.145 1.00 97.06 91 GLU A CA 1
ATOM 738 C C . GLU A 1 91 ? -9.440 -5.156 2.142 1.00 97.06 91 GLU A C 1
ATOM 740 O O . GLU A 1 91 ? -10.217 -5.774 2.865 1.00 97.06 91 GLU A O 1
ATOM 745 N N . LEU A 1 92 ? -9.860 -4.185 1.330 1.00 95.62 92 LEU A N 1
ATOM 746 C CA . LEU A 1 92 ? -11.235 -3.687 1.361 1.00 95.62 92 LEU A CA 1
ATOM 747 C C . LEU A 1 92 ? -12.201 -4.548 0.548 1.00 95.62 92 LEU A C 1
ATOM 749 O O . LEU A 1 92 ? -13.357 -4.659 0.936 1.00 95.62 92 LEU A O 1
ATOM 753 N N . ILE A 1 93 ? -11.750 -5.108 -0.577 1.00 94.38 93 ILE A N 1
ATOM 754 C CA . ILE A 1 93 ? -12.620 -5.792 -1.542 1.00 94.38 93 ILE A CA 1
ATOM 755 C C . ILE A 1 93 ? -12.455 -7.307 -1.465 1.00 94.38 93 ILE A C 1
ATOM 757 O O . ILE A 1 93 ? -13.449 -8.020 -1.387 1.00 94.38 93 ILE A O 1
ATOM 761 N N . LEU A 1 94 ? -11.215 -7.807 -1.478 1.00 94.12 94 LEU A N 1
ATOM 762 C CA . LEU A 1 94 ? -10.978 -9.255 -1.506 1.00 94.12 94 LEU A CA 1
ATOM 763 C C . LEU A 1 94 ? -11.124 -9.887 -0.120 1.00 94.12 94 LEU A C 1
ATOM 765 O O . LEU A 1 94 ? -11.729 -10.946 0.011 1.00 94.12 94 LEU A O 1
ATOM 769 N N . LEU A 1 95 ? -10.576 -9.243 0.913 1.00 95.88 95 LEU A N 1
ATOM 770 C CA . LEU A 1 95 ? -10.546 -9.792 2.270 1.00 95.88 95 LEU A CA 1
ATOM 771 C C . LEU A 1 95 ? -11.653 -9.270 3.184 1.00 95.88 95 LEU A C 1
ATOM 773 O O . LEU A 1 95 ? -11.879 -9.861 4.236 1.00 95.88 95 LEU A O 1
ATOM 777 N N . ASN A 1 96 ? -12.326 -8.174 2.819 1.00 94.62 96 ASN A N 1
ATOM 778 C CA . ASN A 1 96 ? -13.280 -7.480 3.690 1.00 94.62 96 ASN A CA 1
ATOM 779 C C . ASN A 1 96 ? -12.716 -7.237 5.105 1.00 94.62 96 ASN A C 1
ATOM 781 O O . ASN A 1 96 ? -13.392 -7.463 6.110 1.00 94.62 96 ASN A O 1
ATOM 785 N N . ASN A 1 97 ? -11.457 -6.799 5.193 1.00 95.75 97 ASN A N 1
ATOM 786 C CA . ASN A 1 97 ? -10.766 -6.618 6.462 1.00 95.75 97 ASN A CA 1
ATOM 787 C C . ASN A 1 97 ? -11.518 -5.592 7.336 1.00 95.75 97 ASN A C 1
ATOM 789 O O . ASN A 1 97 ? -11.605 -4.414 6.965 1.00 95.75 97 ASN A O 1
ATOM 793 N N . PRO A 1 98 ? -12.026 -5.990 8.520 1.00 94.94 98 PRO A N 1
ATOM 794 C CA . PRO A 1 98 ? -12.866 -5.129 9.345 1.00 94.94 98 PRO A CA 1
ATOM 795 C C . PRO A 1 98 ? -12.118 -3.898 9.865 1.00 94.94 98 PRO A C 1
ATOM 797 O O . PRO A 1 98 ? -12.715 -2.828 9.990 1.00 94.94 98 PRO A O 1
ATOM 800 N N . LYS A 1 99 ? -10.809 -4.007 10.123 1.00 94.94 99 LYS A N 1
ATOM 801 C CA . LYS A 1 99 ? -9.990 -2.878 10.582 1.00 94.94 99 LYS A CA 1
ATOM 802 C C . LYS A 1 99 ? -9.789 -1.852 9.471 1.00 94.94 99 LYS A C 1
ATOM 804 O O . LYS A 1 99 ? -9.982 -0.656 9.691 1.00 94.94 99 LYS A O 1
ATOM 809 N N . ALA A 1 100 ? -9.469 -2.320 8.265 1.00 95.94 100 ALA A N 1
ATOM 810 C CA . ALA A 1 100 ? -9.337 -1.462 7.092 1.00 95.94 100 ALA A CA 1
ATOM 811 C C . ALA A 1 100 ? -10.664 -0.756 6.768 1.00 95.94 100 ALA A C 1
ATOM 813 O O . ALA A 1 100 ? -10.694 0.460 6.560 1.00 95.94 100 ALA A O 1
ATOM 814 N N . LEU A 1 101 ? -11.774 -1.505 6.798 1.00 95.00 101 LEU A N 1
ATOM 815 C CA . LEU A 1 101 ? -13.123 -0.986 6.575 1.00 95.00 101 LEU A CA 1
ATOM 816 C C . LEU A 1 101 ? -13.516 0.067 7.615 1.00 95.00 101 LEU A C 1
ATOM 818 O O . LEU A 1 101 ? -14.045 1.115 7.242 1.00 95.00 101 LEU A O 1
ATOM 822 N N . ALA A 1 102 ? -13.230 -0.162 8.899 1.00 94.19 102 ALA A N 1
ATOM 823 C CA . ALA A 1 102 ? -13.495 0.807 9.962 1.00 94.19 102 ALA A CA 1
ATOM 824 C C . ALA A 1 102 ? -12.802 2.156 9.702 1.00 94.19 102 ALA A C 1
ATOM 826 O O . ALA A 1 102 ? -13.416 3.205 9.871 1.00 94.19 102 ALA A O 1
ATOM 827 N N . ILE A 1 103 ? -11.560 2.149 9.217 1.00 93.19 103 ILE A N 1
ATOM 828 C CA . ILE A 1 103 ? -10.809 3.381 8.929 1.00 93.19 103 ILE A CA 1
ATOM 829 C C . ILE A 1 103 ? -11.428 4.163 7.767 1.00 93.19 103 ILE A C 1
ATOM 831 O O . ILE A 1 103 ? -11.580 5.380 7.850 1.00 93.19 103 ILE A O 1
ATOM 835 N N . VAL A 1 104 ? -11.804 3.488 6.679 1.00 92.00 104 VAL A N 1
ATOM 836 C CA . VAL A 1 104 ? -12.342 4.176 5.491 1.00 92.00 104 VAL A CA 1
ATOM 837 C C . VAL A 1 104 ? -13.821 4.556 5.627 1.00 92.00 104 VAL A C 1
ATOM 839 O O . VAL A 1 104 ? -14.291 5.440 4.908 1.00 92.00 104 VAL A O 1
ATOM 842 N N . SER A 1 105 ? -14.555 3.902 6.532 1.00 85.69 105 SER A N 1
ATOM 843 C CA . SER A 1 105 ? -15.978 4.156 6.804 1.00 85.69 105 SER A CA 1
ATOM 844 C C . SER A 1 105 ? -16.225 5.257 7.833 1.00 85.69 105 SER A C 1
ATOM 846 O O . S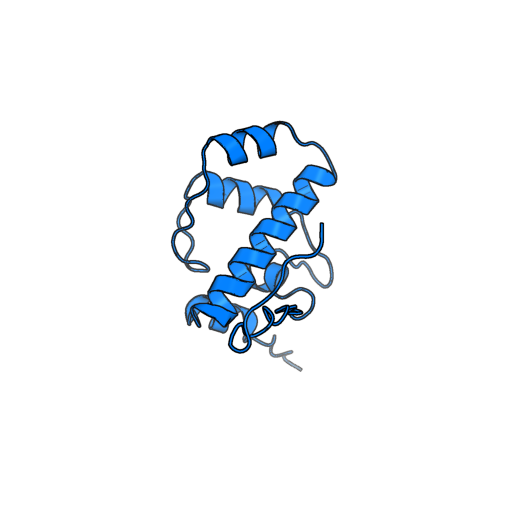ER A 1 105 ? -17.331 5.802 7.861 1.00 85.69 105 SER A O 1
ATOM 848 N N . GLN A 1 106 ? -15.216 5.636 8.626 1.00 69.94 106 GLN A N 1
ATOM 849 C CA . GLN A 1 106 ? -15.268 6.794 9.518 1.00 69.94 106 GLN A CA 1
ATOM 850 C C . GLN A 1 106 ? -15.441 8.081 8.695 1.00 69.94 106 GLN A C 1
ATOM 852 O O . GLN A 1 106 ? -14.493 8.782 8.343 1.00 69.94 106 GLN A O 1
ATOM 857 N N . ARG A 1 107 ? -16.693 8.414 8.366 1.00 57.44 107 ARG A N 1
ATOM 858 C CA . ARG A 1 107 ? -17.063 9.765 7.950 1.00 57.44 107 ARG A CA 1
ATOM 859 C C . ARG A 1 107 ? -16.752 10.675 9.130 1.00 57.44 107 ARG A C 1
ATOM 861 O O . ARG A 1 107 ? -17.304 10.473 10.207 1.00 57.44 107 ARG A O 1
ATOM 868 N N . SER A 1 108 ? -15.892 11.671 8.919 1.00 52.47 108 SER A N 1
ATOM 869 C CA . SER A 1 108 ? -15.723 12.781 9.856 1.00 52.47 108 SER A CA 1
ATOM 870 C C . SER A 1 108 ? -17.111 13.323 10.186 1.00 52.47 108 SER A C 1
ATOM 872 O O . SER A 1 108 ? -17.748 13.959 9.344 1.00 52.47 108 SER A O 1
ATOM 874 N N . ILE A 1 109 ? -17.600 13.039 11.391 1.00 48.22 109 ILE A N 1
ATOM 875 C CA . ILE A 1 109 ? -18.743 13.743 11.951 1.00 48.22 109 ILE A CA 1
ATOM 876 C C . ILE A 1 109 ? -18.250 15.180 12.091 1.00 48.22 109 ILE A C 1
ATOM 878 O O . ILE A 1 109 ? -17.457 15.487 12.981 1.00 48.22 109 ILE A O 1
ATOM 882 N N . LYS A 1 110 ? -18.642 16.050 11.156 1.00 45.28 110 LYS A N 1
ATOM 883 C CA . LYS A 1 110 ? -18.537 17.490 11.370 1.00 45.28 110 LYS A CA 1
ATOM 884 C C . LYS A 1 110 ? -19.408 17.776 12.590 1.00 45.28 110 LYS A C 1
ATOM 886 O O . LYS A 1 110 ? -20.628 17.679 12.493 1.00 45.28 110 LYS A O 1
ATOM 891 N N . LYS A 1 111 ? -18.788 18.051 13.741 1.00 40.66 111 LYS A N 1
ATOM 892 C CA . LYS A 1 111 ? -19.484 18.762 14.813 1.00 40.66 111 LYS A CA 1
ATOM 893 C C . LYS A 1 111 ? -19.868 20.119 14.222 1.00 40.66 111 LYS A C 1
ATOM 895 O O . LYS A 1 111 ? -18.980 20.859 13.799 1.00 40.66 111 LYS A O 1
ATOM 900 N N . VAL A 1 112 ? -21.176 20.313 14.063 1.00 41.56 112 VAL A N 1
ATOM 901 C CA . VAL A 1 112 ? -21.820 21.600 13.774 1.00 41.56 112 VAL A CA 1
ATOM 902 C C . VAL A 1 112 ? -21.577 22.530 14.953 1.00 41.56 112 VAL A C 1
ATOM 904 O O . VAL A 1 112 ? -21.615 22.015 16.095 1.00 41.56 112 VAL A O 1
#

InterPro domains:
  IPR039150 Transcription elongation factor, mitochondrial [PTHR21053] (10-99)

Secondary structure (DSSP, 8-state):
-PPPPPTT----------PPTTHHHHHTT-EETTEEPPSHHHHHHHHTT---TTS------HHHHHHHHH--HHHHHHHHHHHHHHHHHIIIIIS--HHHHHHHH-------

Foldseek 3Di:
DDDDDDPPDDDPDPDDDDDDPCLLCQLVVQDDPNDGDFLLVVVVCLQVVPDDLSADRDDDDPVVVVVLVPDDDPVNRVVSVVVSVVRLCCCVPVVVPVSNCVRSVPDPPPPD

Radius of gyration: 17.95 Å; chains: 1; bounding box: 39×46×51 Å

Organism: NCBI:txid38151

=== Feature glossary ===
The record interleaves many kinds of information about one protein. Here is each kind framed as the question it answers.

Q: What does the local fold look like, residue by residue?
A: The Foldseek 3Di string encodes local tertiary geometry as a 20-letter alphabet — one character per residue — derived from the relative positions of nearby Cα atoms. Unlike the amino-acid sequence, 3Di is a direct function of the 3D structure, so two proteins with the same fold have similar 3Di strings even at low sequence identity.

Q: Which residues are in helices, strands, or loops?
A: The SS8 string is DSSP's per-residue secondary-structure call. α-helix (H) means an i→i+4 H-bond ladder; β-strand (E) means the residue participates in a β-sheet; 3₁₀ (G) and π (I) are tighter and wider helices; T/S are turns/bends; '-' is loop.

Q: How big and how compact is the whole molecule?
A: Radius of gyration (Rg) is the root-mean-square distance of Cα atoms from their centroid — a single number for overall size and compactness. A globular domain of N residues has Rg ≈ 2.2·N^0.38 Å; an extended or disordered chain has a much larger Rg. The Cα contact count is the number of residue pairs whose Cα atoms are within 8 Å and are more than four positions apart in sequence — a standard proxy for tertiary packing density. The bounding box is the smallest axis-aligned box enclosing all Cα atoms.

Q: Where is each backbone atom in 3D?
A: Structure coordinates are given as an mmCIF _atom_site loop: one row per atom with element, residue name, chain id, sequence number, and x/y/z position in Å. Only the four main-chain atoms per residue are included here; side chains are omitted to keep the record compact.

Q: What is the amino-acid chain?
A: Primary structure: the covalent order of the twenty standard amino acids along the backbone. Two proteins with the same sequence will (almost always) fold to the same structure; two with 30% identity often share a fold but not the details.

Q: What if only a Cα trace is available?
A: Three-state secondary structure (P-SEA) collapses the eight DSSP classes into helix (a), strand (b), and coil (c). P-SEA assigns these from Cα geometry alone — distances and angles — without requiring backbone oxygens, so it works on any Cα trace.

Q: What family and function is it annotated with?
A: Database cross-references. InterPro integrates a dozen domain/family signature databases into unified entries with residue-range hits. GO terms attach function/process/location labels with evidence codes. CATH codes position the fold in a four-level structural taxonomy. Organism is the NCBI-taxonomy species name.

Q: How confident is the AlphaFold model at each residue?
A: pLDDT is the predicted lDDT-Cα score: AlphaFold's confidence that the local environment of each residue (all inter-atomic distances within 15 Å) is correctly placed. It is a per-residue number between 0 and 100, with higher meaning more reliable.

Q: How mobile is each atom in the crystal?
A: B-factor (Debye–Waller factor) reflects atomic displacement in the crystal lattice. It is an experimental observable (units Å²), not a prediction; low values mean the atom is pinned down, high values mean it moves or is heterogeneous across the crystal.

Q: Which residues are buried vs exposed?
A: SASA measures how much of the protein is reachable by solvent. It is computed by rolling a water-sized probe over the atomic surface and summing the exposed area (Å²). Per-residue SASA distinguishes core (buried, low SASA) from surface (exposed, high SASA) residues; total SASA is a whole-molecule size measure.

Q: What do the diagnostic plots show?
A: Plot images: a contact map (which residues are close in 3D, as an N×N binary image), a Ramachandran scatter (backbone torsion angles, revealing secondary-structure composition at a glance), and — for AlphaFold structures — a PAE heatmap (pairwise prediction confidence).

Q: What known structures does this most resemble?
A: The Foldseek neighbor list gives the closest experimentally determined structures in the PDB, ranked by structural alignment. TM-score near 1 means near-identical fold; near 0.3 means only rough topology match. This is how one finds what a novel AlphaFold prediction most resembles in the solved-structure universe.

Q: Are the domains correctly placed relative to each other?
A: Predicted aligned error is AlphaFold's pairwise confidence. Unlike pLDDT (per-residue), PAE is per-residue-pair and captures whether two parts of the structure are correctly placed relative to each other. Units are ångströms of expected positional error.

Q: What do the rendered images show?
A: Structure images are PyMOL renders from six orthogonal camera directions. Cartoon representation draws helices as coils and strands as arrows; sticks shows the backbone as bonds; surface shows the solvent-excluded envelope. Rainbow coloring maps sequence position to hue (blue→red, N→C); chain coloring assigns a distinct color per polypeptide.

Q: What are the backbone torsion angles?
A: φ (phi) and ψ (psi) are the two rotatable backbone dihedrals per residue: φ is the C(i-1)–N–Cα–C torsion, ψ is the N–Cα–C–N(i+1) torsion, both in degrees on (−180°, 180°]. α-helical residues cluster near (−60°, −45°); β-strand residues near (−120°, +130°). A Ramachandran plot is simply a scatter of (φ, ψ) for every residue.